Protein AF-K1SJZ9-F1 (afdb_monomer_lite)

Secondary structure (DSSP, 8-state):
--HHHHHHHHHHHHHHHHTT-HHHHHHHHHTS-GGG---HHHHHHHHHHHHHHT-HHHHHHHHHHHHHHHS--HHHHHHHHHHHHHTT-HHHHHHHHHHHHHH-TT-THHHHHHHHHHHHTT--HHHHHHHHHHHHTT---HHHHHHHHHHHHHTT-GGG-

Structure (mmCIF, N/CA/C/O backbone):
data_AF-K1SJZ9-F1
#
_entry.id   AF-K1SJZ9-F1
#
loop_
_atom_site.group_PDB
_atom_site.id
_atom_site.type_symbol
_atom_site.label_atom_id
_atom_site.label_alt_id
_atom_site.label_comp_id
_atom_site.label_asym_id
_atom_site.label_entity_id
_atom_site.label_seq_id
_atom_site.pdbx_PDB_ins_code
_atom_site.Cartn_x
_atom_site.Cartn_y
_atom_site.Cartn_z
_atom_site.occupancy
_atom_site.B_iso_or_equiv
_atom_site.auth_seq_id
_atom_site.auth_comp_id
_atom_site.auth_asym_id
_atom_site.auth_atom_id
_atom_site.pdbx_PDB_model_num
ATOM 1 N N . MET A 1 1 ? 21.480 -5.963 -22.845 1.00 76.00 1 MET A N 1
ATOM 2 C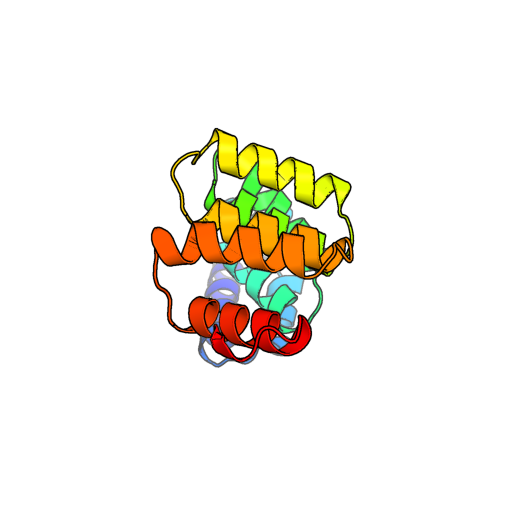 CA . MET A 1 1 ? 20.324 -5.269 -23.421 1.00 76.00 1 MET A CA 1
ATOM 3 C C . MET A 1 1 ? 20.804 -3.969 -24.017 1.00 76.00 1 MET A C 1
ATOM 5 O O . MET A 1 1 ? 21.452 -3.197 -23.311 1.00 76.00 1 MET A O 1
ATOM 9 N N . ASP A 1 2 ? 20.581 -3.774 -25.310 1.00 85.75 2 ASP A N 1
ATOM 10 C CA . ASP A 1 2 ? 20.836 -2.479 -25.937 1.00 85.75 2 ASP A CA 1
ATOM 11 C C . ASP A 1 2 ? 19.697 -1.486 -25.620 1.00 85.75 2 ASP A C 1
ATOM 13 O O . ASP A 1 2 ? 18.685 -1.839 -25.012 1.00 85.75 2 ASP A O 1
ATOM 17 N N . LYS A 1 3 ? 19.872 -0.208 -25.977 1.00 86.56 3 LYS A N 1
ATOM 18 C CA . LYS A 1 3 ? 18.889 0.844 -25.665 1.00 86.56 3 LYS A CA 1
ATOM 19 C C . LYS A 1 3 ? 17.533 0.606 -26.346 1.00 86.56 3 LYS A C 1
ATOM 21 O O . LYS A 1 3 ? 16.506 1.000 -25.799 1.00 86.56 3 LYS A O 1
ATOM 26 N N . SER A 1 4 ? 17.531 -0.000 -27.530 1.00 88.94 4 SER A N 1
ATOM 27 C CA . SER A 1 4 ? 16.314 -0.244 -28.305 1.00 88.94 4 SER A CA 1
ATOM 28 C C . SER A 1 4 ? 15.495 -1.368 -27.678 1.00 88.94 4 SER A C 1
ATOM 30 O O . SER A 1 4 ? 14.298 -1.203 -27.461 1.00 88.94 4 SER A O 1
ATOM 32 N N . GLU A 1 5 ? 16.157 -2.465 -27.312 1.00 88.31 5 GLU A N 1
ATOM 33 C CA . GLU A 1 5 ? 15.573 -3.601 -26.600 1.00 88.31 5 GLU A CA 1
ATOM 34 C C . GLU A 1 5 ? 15.0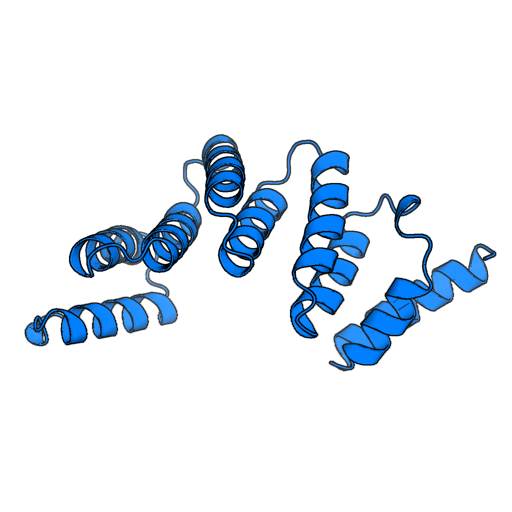22 -3.173 -25.230 1.00 88.31 5 GLU A C 1
ATOM 36 O O . GLU A 1 5 ? 13.919 -3.559 -24.851 1.00 88.31 5 GLU A O 1
ATOM 41 N N . TYR A 1 6 ? 15.740 -2.299 -24.518 1.00 90.69 6 TYR A N 1
ATOM 42 C CA . TYR A 1 6 ? 15.286 -1.747 -23.240 1.00 90.69 6 TYR A CA 1
ATOM 43 C C . TYR A 1 6 ? 14.004 -0.918 -23.371 1.00 90.69 6 TYR A C 1
ATOM 45 O O . TYR A 1 6 ? 13.050 -1.122 -22.621 1.00 90.69 6 TYR A O 1
ATOM 53 N N . ASN A 1 7 ? 13.956 -0.006 -24.344 1.00 91.94 7 ASN A N 1
ATOM 54 C CA . ASN A 1 7 ? 12.763 0.805 -24.582 1.00 91.94 7 ASN A CA 1
ATOM 55 C C . ASN A 1 7 ? 11.566 -0.054 -25.007 1.00 91.94 7 ASN A C 1
ATOM 57 O O . ASN A 1 7 ? 10.448 0.210 -24.575 1.00 91.94 7 ASN A O 1
ATOM 61 N N . LEU A 1 8 ? 11.801 -1.087 -25.819 1.00 94.62 8 LEU A N 1
ATOM 62 C CA . LEU A 1 8 ? 10.757 -2.011 -26.249 1.00 94.62 8 LEU A CA 1
ATOM 63 C C . LEU A 1 8 ? 10.140 -2.744 -25.053 1.00 94.62 8 LEU A C 1
ATOM 65 O O . LEU A 1 8 ? 8.921 -2.742 -24.913 1.00 94.62 8 LEU A O 1
ATOM 69 N N . LYS A 1 9 ? 10.962 -3.256 -24.131 1.00 94.38 9 LYS A N 1
ATOM 70 C CA . LYS A 1 9 ? 10.468 -3.898 -22.904 1.00 94.38 9 LYS A CA 1
ATOM 71 C C . LYS A 1 9 ? 9.681 -2.955 -21.997 1.00 94.38 9 LYS A C 1
ATOM 73 O O . LYS A 1 9 ? 8.702 -3.373 -21.390 1.00 94.38 9 LYS A O 1
ATOM 78 N N . ILE A 1 10 ? 10.061 -1.680 -21.906 1.00 95.12 10 ILE A N 1
ATOM 79 C CA . ILE A 1 10 ? 9.268 -0.697 -21.147 1.00 95.12 10 ILE A CA 1
ATOM 80 C C . ILE A 1 10 ? 7.866 -0.548 -21.745 1.00 95.12 10 ILE A C 1
ATOM 82 O O . ILE A 1 10 ? 6.882 -0.503 -21.007 1.00 95.12 10 ILE A O 1
ATOM 86 N N . GLU A 1 11 ? 7.758 -0.462 -23.069 1.00 96.31 11 GLU A N 1
ATOM 87 C CA . GLU A 1 11 ? 6.458 -0.347 -23.732 1.00 96.31 11 GLU A CA 1
ATOM 88 C C . GLU A 1 11 ? 5.646 -1.645 -23.633 1.00 96.31 11 GLU A C 1
ATOM 90 O O . GLU A 1 11 ? 4.433 -1.593 -23.422 1.00 96.31 11 GLU A O 1
ATOM 95 N N . GLU A 1 12 ? 6.297 -2.809 -23.690 1.00 97.00 12 GLU A N 1
ATOM 96 C CA . GLU A 1 12 ? 5.659 -4.103 -23.424 1.00 97.00 12 GLU A CA 1
ATOM 97 C C . GLU A 1 12 ? 5.107 -4.188 -21.997 1.00 97.00 12 GLU A C 1
ATOM 99 O O . GLU A 1 12 ? 3.953 -4.581 -21.826 1.00 97.00 12 GLU A O 1
ATOM 104 N N . LEU A 1 13 ? 5.882 -3.758 -20.994 1.00 97.31 13 LEU A N 1
ATOM 105 C CA . LEU A 1 13 ? 5.449 -3.694 -19.596 1.00 97.31 13 LEU A CA 1
ATOM 106 C C . LEU A 1 13 ? 4.207 -2.810 -19.451 1.00 97.31 13 LEU A C 1
ATOM 108 O O . LEU A 1 13 ? 3.202 -3.238 -18.890 1.00 97.31 13 LEU A O 1
ATOM 112 N N . LYS A 1 14 ? 4.251 -1.582 -19.985 1.00 97.06 14 LYS A N 1
ATOM 113 C CA . LYS A 1 14 ? 3.105 -0.660 -19.944 1.00 97.06 14 LYS A CA 1
ATOM 114 C C . LYS A 1 14 ? 1.883 -1.265 -20.623 1.00 97.06 14 LYS A C 1
ATOM 116 O O . LYS A 1 14 ? 0.784 -1.187 -20.085 1.00 97.06 14 LYS A O 1
ATOM 121 N N . THR A 1 15 ? 2.073 -1.886 -21.785 1.00 98.00 15 THR A N 1
ATOM 122 C CA . THR A 1 15 ? 0.989 -2.523 -22.542 1.00 98.00 15 THR A CA 1
ATOM 123 C C . THR A 1 15 ? 0.359 -3.665 -21.749 1.00 98.00 15 THR A C 1
ATOM 125 O O . THR A 1 15 ? -0.864 -3.739 -21.671 1.00 98.00 15 THR A O 1
ATOM 128 N N . ALA A 1 16 ? 1.172 -4.520 -21.122 1.00 97.50 16 ALA A N 1
ATOM 129 C CA . ALA A 1 16 ? 0.697 -5.611 -20.274 1.00 97.50 16 ALA A CA 1
ATOM 130 C C . ALA A 1 16 ? -0.090 -5.082 -19.062 1.00 97.50 16 ALA A C 1
ATOM 132 O O . ALA A 1 16 ? -1.213 -5.520 -18.820 1.00 97.50 16 ALA A O 1
ATOM 133 N N . MET A 1 17 ? 0.433 -4.055 -18.382 1.00 97.56 17 MET A N 1
ATOM 134 C CA . MET A 1 17 ? -0.251 -3.394 -17.264 1.00 97.56 17 MET A CA 1
ATOM 135 C C . MET A 1 17 ? -1.595 -2.781 -17.676 1.00 97.56 17 MET A C 1
ATOM 137 O O . MET A 1 17 ? -2.592 -2.959 -16.979 1.00 97.56 17 MET A O 1
ATOM 141 N N . HIS A 1 18 ? -1.657 -2.109 -18.830 1.00 97.19 18 HIS A N 1
ATOM 142 C CA . HIS A 1 18 ? -2.906 -1.561 -19.373 1.00 97.19 18 HIS A CA 1
ATOM 143 C C . HIS A 1 18 ? -3.914 -2.644 -19.776 1.00 97.19 18 HIS A C 1
ATOM 145 O O . HIS A 1 18 ? -5.119 -2.429 -19.662 1.00 97.19 18 HIS A O 1
ATOM 151 N N . ALA A 1 19 ? -3.436 -3.798 -20.241 1.00 97.44 19 ALA A N 1
ATOM 152 C CA . ALA A 1 19 ? -4.267 -4.942 -20.599 1.00 97.44 19 ALA A CA 1
ATOM 153 C C . ALA A 1 19 ? -4.689 -5.797 -19.388 1.00 97.44 19 ALA A C 1
ATOM 155 O O . ALA A 1 19 ? -5.389 -6.789 -19.579 1.00 97.44 19 ALA A O 1
ATOM 156 N N . HIS A 1 20 ? -4.282 -5.426 -18.166 1.00 96.19 20 HIS A N 1
ATOM 157 C CA . HIS A 1 20 ? -4.442 -6.227 -16.946 1.00 96.19 20 HIS A CA 1
ATOM 158 C C . HIS A 1 20 ? -3.782 -7.621 -17.016 1.00 96.19 20 HIS A C 1
ATOM 160 O O . HIS A 1 20 ? -4.152 -8.530 -16.275 1.00 96.19 20 HIS A O 1
ATOM 166 N N . ASP A 1 21 ? -2.787 -7.789 -17.889 1.00 97.50 21 ASP A N 1
ATOM 167 C CA . ASP A 1 21 ? -1.975 -9.002 -18.002 1.00 97.50 21 ASP A CA 1
ATOM 168 C C . ASP A 1 21 ? -0.777 -8.897 -17.046 1.00 97.50 21 ASP A C 1
ATOM 170 O O . ASP A 1 21 ? 0.354 -8.602 -17.440 1.00 97.50 21 ASP A O 1
ATOM 174 N N . PHE A 1 22 ? -1.058 -9.028 -15.747 1.00 96.81 22 PHE A N 1
ATOM 175 C CA . PHE A 1 22 ? -0.076 -8.768 -14.690 1.00 96.81 22 PHE A CA 1
ATOM 176 C C . PHE A 1 22 ? 1.033 -9.819 -14.623 1.00 96.81 22 PHE A C 1
ATOM 178 O O . PHE A 1 22 ? 2.170 -9.469 -14.327 1.00 96.81 22 PHE A O 1
ATOM 185 N N . GLU A 1 23 ? 0.732 -11.074 -14.962 1.00 97.12 23 GLU A N 1
ATOM 186 C CA . GLU A 1 23 ? 1.740 -12.139 -15.058 1.00 97.12 23 GLU A CA 1
ATOM 187 C C . GLU A 1 23 ? 2.774 -11.793 -16.135 1.00 97.12 23 GLU A C 1
ATOM 189 O O . GLU A 1 23 ? 3.973 -11.751 -15.869 1.00 97.12 23 GLU A O 1
ATOM 194 N N . LYS A 1 24 ? 2.313 -11.394 -17.329 1.00 97.31 24 LYS A N 1
ATOM 195 C CA . LYS A 1 24 ? 3.214 -10.921 -18.382 1.00 97.31 24 LYS A CA 1
ATOM 196 C C . LYS A 1 24 ? 3.971 -9.658 -17.971 1.00 97.31 24 LYS A C 1
ATOM 198 O O . LYS A 1 24 ? 5.132 -9.491 -18.338 1.00 97.31 24 LYS A O 1
ATOM 203 N N . ALA A 1 25 ? 3.331 -8.744 -17.242 1.00 97.62 25 ALA A N 1
ATOM 204 C CA . ALA A 1 25 ? 4.005 -7.552 -16.740 1.00 97.62 25 ALA A CA 1
ATOM 205 C C . ALA A 1 25 ? 5.172 -7.920 -15.805 1.00 97.62 25 ALA A C 1
ATOM 207 O O . ALA A 1 25 ? 6.252 -7.341 -15.931 1.00 97.62 25 ALA A O 1
ATOM 208 N N . VAL A 1 26 ? 4.984 -8.913 -14.931 1.00 97.25 26 VAL A N 1
ATOM 209 C CA . VAL A 1 26 ? 6.042 -9.455 -14.068 1.00 97.25 26 VAL A CA 1
ATOM 210 C C . VAL A 1 26 ? 7.144 -10.124 -14.889 1.00 97.25 26 VAL A C 1
ATOM 212 O O . VAL A 1 26 ? 8.307 -9.780 -14.695 1.00 97.25 26 VAL A O 1
ATOM 215 N N . ASP A 1 27 ? 6.810 -10.964 -15.874 1.00 97.31 27 ASP A N 1
ATOM 216 C CA . ASP A 1 27 ? 7.808 -11.597 -16.756 1.00 97.31 27 ASP A CA 1
ATOM 217 C C . ASP A 1 27 ? 8.703 -10.557 -17.453 1.00 97.31 27 ASP A C 1
ATOM 219 O O . ASP A 1 27 ? 9.931 -10.693 -17.542 1.00 97.31 27 ASP A O 1
ATOM 223 N N . VAL A 1 28 ? 8.091 -9.476 -17.950 1.00 96.50 28 VAL A N 1
ATOM 224 C CA . VAL A 1 28 ? 8.829 -8.374 -18.571 1.00 96.50 28 VAL A CA 1
ATOM 225 C C . VAL A 1 28 ? 9.680 -7.649 -17.528 1.00 96.50 28 VAL A C 1
ATOM 227 O O . VAL A 1 28 ? 10.854 -7.384 -17.804 1.00 96.50 28 VAL A O 1
ATOM 230 N N . ALA A 1 29 ? 9.139 -7.363 -16.340 1.00 95.62 29 ALA A N 1
ATOM 231 C CA . ALA A 1 29 ? 9.856 -6.701 -15.252 1.00 95.62 29 ALA A CA 1
ATOM 232 C C . ALA A 1 29 ? 11.082 -7.496 -14.773 1.00 95.62 29 ALA A C 1
ATOM 234 O O . ALA A 1 29 ? 12.164 -6.917 -14.654 1.00 95.62 29 ALA A O 1
ATOM 235 N N . ASP A 1 30 ? 10.955 -8.811 -14.595 1.00 95.56 30 ASP A N 1
ATOM 236 C CA . ASP A 1 30 ? 12.045 -9.715 -14.197 1.00 95.56 30 ASP A CA 1
ATOM 237 C C . ASP A 1 30 ? 13.183 -9.744 -15.222 1.00 95.56 30 ASP A C 1
ATOM 239 O O . ASP A 1 30 ? 14.348 -9.988 -14.901 1.00 95.56 30 ASP A O 1
ATOM 243 N N . SER A 1 31 ? 12.859 -9.454 -16.480 1.00 94.94 31 SER A N 1
ATOM 244 C CA . SER A 1 31 ? 13.829 -9.407 -17.566 1.00 94.94 31 SER A CA 1
ATOM 245 C C . SER A 1 31 ? 14.578 -8.066 -17.682 1.00 94.94 31 SER A C 1
ATOM 247 O O . SER A 1 31 ? 15.483 -7.947 -18.520 1.00 94.94 31 SER A O 1
ATOM 249 N N . LEU A 1 32 ? 14.202 -7.051 -16.890 1.00 93.38 32 LEU A N 1
ATOM 250 C CA . LEU A 1 32 ? 14.835 -5.731 -16.840 1.00 93.38 32 LEU A CA 1
ATOM 251 C C . LEU A 1 32 ? 15.926 -5.669 -15.760 1.00 93.38 32 LEU A C 1
ATOM 253 O O . LEU A 1 32 ? 15.820 -6.244 -14.682 1.00 93.38 32 LEU A O 1
ATOM 257 N N . ASP A 1 33 ? 16.974 -4.881 -16.011 1.00 91.44 33 ASP A N 1
ATOM 258 C CA . ASP A 1 33 ? 17.971 -4.554 -14.982 1.00 91.44 33 ASP A CA 1
ATOM 259 C C . ASP A 1 33 ? 17.453 -3.409 -14.095 1.00 91.44 33 ASP A C 1
ATOM 261 O O . ASP A 1 33 ? 17.801 -2.238 -14.284 1.00 91.44 33 ASP A O 1
ATOM 265 N N . ILE A 1 34 ? 16.583 -3.752 -13.139 1.00 91.62 34 ILE A N 1
ATOM 266 C CA . ILE A 1 34 ? 15.847 -2.777 -12.317 1.00 91.62 34 ILE A CA 1
ATOM 267 C C . ILE A 1 34 ? 16.793 -1.848 -11.535 1.00 91.62 34 ILE A C 1
ATOM 269 O O . ILE A 1 34 ? 16.510 -0.664 -11.358 1.00 91.62 34 ILE A O 1
ATOM 273 N N . LYS A 1 35 ? 17.982 -2.327 -11.143 1.00 88.69 35 LYS A N 1
ATOM 274 C CA . LYS A 1 35 ? 18.985 -1.533 -10.404 1.00 88.69 35 LYS A CA 1
ATOM 275 C C . LYS A 1 35 ? 19.509 -0.325 -11.187 1.00 88.69 35 LYS A C 1
ATOM 277 O O . LYS A 1 35 ? 20.046 0.605 -10.585 1.00 88.69 35 LYS A O 1
ATOM 282 N N . LYS A 1 36 ? 19.379 -0.328 -12.518 1.00 89.38 36 LYS A N 1
ATOM 283 C CA . LYS A 1 36 ? 19.758 0.800 -13.385 1.00 89.38 36 LYS A CA 1
ATOM 284 C C . LYS A 1 36 ? 18.619 1.792 -13.616 1.00 89.38 36 LYS A C 1
ATOM 286 O O . LYS A 1 36 ? 18.865 2.865 -14.168 1.00 89.38 36 LYS A O 1
ATOM 291 N N . ILE A 1 37 ? 17.398 1.464 -13.198 1.00 90.25 37 ILE A N 1
ATOM 292 C CA . ILE A 1 37 ? 16.227 2.318 -13.378 1.00 90.25 37 ILE A CA 1
ATOM 293 C C . ILE A 1 37 ? 16.249 3.430 -12.326 1.00 90.25 37 ILE A C 1
ATOM 295 O O . ILE A 1 37 ? 16.274 3.181 -11.123 1.00 90.25 37 ILE A O 1
ATOM 299 N N . ARG A 1 38 ? 16.240 4.678 -12.799 1.00 88.12 38 ARG A N 1
ATOM 300 C CA . ARG A 1 38 ? 16.148 5.888 -11.961 1.00 88.12 38 ARG A CA 1
ATOM 301 C C . ARG A 1 38 ? 14.795 6.589 -12.059 1.00 88.12 38 ARG A C 1
ATOM 303 O O . ARG A 1 38 ? 14.534 7.511 -11.297 1.00 88.12 38 ARG A O 1
ATOM 310 N N . ASP A 1 39 ? 13.955 6.176 -13.005 1.00 91.31 39 ASP A N 1
ATOM 311 C CA . ASP A 1 39 ? 12.613 6.725 -13.170 1.00 91.31 39 ASP A CA 1
ATOM 312 C C . ASP A 1 39 ? 11.662 6.098 -12.146 1.00 91.31 39 ASP A C 1
ATOM 314 O O . ASP A 1 39 ? 11.326 4.915 -12.226 1.00 91.31 39 ASP A O 1
ATOM 318 N N . ASN A 1 40 ? 11.213 6.906 -11.188 1.00 91.12 40 ASN A N 1
ATOM 319 C CA . ASN A 1 40 ? 10.332 6.444 -10.120 1.00 91.12 40 ASN A CA 1
ATOM 320 C C . ASN A 1 40 ? 8.928 6.096 -10.610 1.00 91.12 40 ASN A C 1
ATOM 322 O O . ASN A 1 40 ? 8.258 5.301 -9.956 1.00 91.12 40 ASN A O 1
ATOM 326 N N . ASN A 1 41 ? 8.484 6.640 -11.747 1.00 91.69 41 ASN A N 1
ATOM 327 C CA . ASN A 1 41 ? 7.204 6.244 -12.331 1.00 91.69 41 ASN A CA 1
ATOM 328 C C . ASN A 1 41 ? 7.291 4.812 -12.860 1.00 91.69 41 ASN A C 1
ATOM 330 O O . ASN A 1 41 ? 6.394 4.010 -12.620 1.00 91.69 41 ASN A O 1
ATOM 334 N N . LEU A 1 42 ? 8.404 4.472 -13.518 1.00 94.75 42 LEU A N 1
ATOM 335 C CA . LEU A 1 42 ? 8.653 3.113 -13.988 1.00 94.75 42 LEU A CA 1
ATOM 336 C C . LEU A 1 42 ? 8.853 2.140 -12.821 1.00 94.75 42 LEU A C 1
ATOM 338 O O . LEU A 1 42 ? 8.267 1.064 -12.833 1.00 94.75 42 LEU A O 1
ATOM 342 N N . LEU A 1 43 ? 9.618 2.523 -11.792 1.00 95.50 43 LEU A N 1
ATOM 343 C CA . LEU A 1 43 ? 9.743 1.711 -10.574 1.00 95.50 43 LEU A CA 1
ATOM 344 C C . LEU A 1 43 ? 8.382 1.500 -9.897 1.00 95.50 43 LEU A C 1
ATOM 346 O O . LEU A 1 43 ? 8.062 0.380 -9.518 1.00 95.50 43 LEU A O 1
ATOM 350 N N . SER A 1 44 ? 7.549 2.539 -9.800 1.00 94.81 44 SER A N 1
ATOM 351 C CA . SER A 1 44 ? 6.199 2.417 -9.233 1.00 94.81 44 SER A CA 1
ATOM 352 C C . SER A 1 44 ? 5.321 1.467 -10.048 1.00 94.81 44 SER A C 1
ATOM 354 O O . SER A 1 44 ? 4.629 0.648 -9.457 1.00 94.81 44 SER A O 1
ATOM 356 N N . LEU A 1 45 ? 5.398 1.524 -11.382 1.00 96.62 45 LEU A N 1
ATOM 357 C CA . LEU A 1 45 ? 4.664 0.622 -12.273 1.00 96.62 45 LEU A CA 1
ATOM 358 C C . LEU A 1 45 ? 5.121 -0.838 -12.124 1.00 96.62 45 LEU A C 1
ATOM 360 O O . LEU A 1 45 ? 4.297 -1.747 -12.107 1.00 96.62 45 LEU A O 1
ATOM 364 N N . ILE A 1 46 ? 6.431 -1.066 -12.000 1.00 97.31 46 ILE A N 1
ATOM 365 C CA . ILE A 1 46 ? 6.990 -2.399 -11.739 1.00 97.31 46 ILE A CA 1
ATOM 366 C C . ILE A 1 46 ? 6.524 -2.910 -10.369 1.00 97.31 46 ILE A C 1
ATOM 368 O O . ILE A 1 46 ? 6.118 -4.062 -10.247 1.00 97.31 46 ILE A O 1
ATOM 372 N N . ALA A 1 47 ? 6.544 -2.057 -9.341 1.00 97.38 47 ALA A N 1
ATOM 373 C CA . ALA A 1 47 ? 6.028 -2.416 -8.025 1.00 97.38 47 ALA A CA 1
ATOM 374 C C . ALA A 1 47 ? 4.535 -2.773 -8.069 1.00 97.38 47 ALA A C 1
ATOM 376 O O . ALA A 1 47 ? 4.135 -3.738 -7.426 1.00 97.38 47 ALA A O 1
ATOM 377 N N . ASP A 1 48 ? 3.729 -2.045 -8.851 1.00 97.25 48 ASP A N 1
ATOM 378 C CA . ASP A 1 48 ? 2.308 -2.353 -9.055 1.00 97.25 48 ASP A CA 1
ATOM 379 C C . ASP A 1 48 ? 2.119 -3.746 -9.667 1.00 97.25 48 ASP A C 1
ATOM 381 O O . ASP A 1 48 ? 1.256 -4.490 -9.208 1.00 97.25 48 ASP A O 1
ATOM 385 N N . ALA A 1 49 ? 2.934 -4.121 -10.660 1.00 97.75 49 ALA A N 1
ATOM 386 C CA . ALA A 1 49 ? 2.869 -5.444 -11.284 1.00 97.75 49 ALA A CA 1
ATOM 387 C C . ALA A 1 49 ? 3.056 -6.565 -10.248 1.00 97.75 49 ALA A C 1
ATOM 389 O O . ALA A 1 49 ? 2.198 -7.438 -10.129 1.00 97.75 49 ALA A O 1
ATOM 390 N N . TYR A 1 50 ? 4.120 -6.487 -9.441 1.00 98.00 50 TYR A N 1
ATOM 391 C CA . TYR A 1 50 ? 4.372 -7.455 -8.368 1.00 98.00 50 TYR A CA 1
ATOM 392 C C . TYR A 1 50 ? 3.285 -7.429 -7.280 1.00 98.00 50 TYR A C 1
ATOM 394 O O . TYR A 1 50 ? 2.867 -8.470 -6.780 1.00 98.00 50 TYR A O 1
ATOM 402 N N . GLU A 1 51 ? 2.780 -6.247 -6.912 1.00 96.75 51 GLU A N 1
ATOM 403 C CA . GLU A 1 51 ? 1.726 -6.118 -5.901 1.00 96.75 51 GLU A CA 1
ATOM 404 C C . GLU A 1 51 ? 0.413 -6.775 -6.367 1.00 96.75 51 GLU A C 1
ATOM 406 O O . GLU A 1 51 ? -0.292 -7.388 -5.560 1.00 96.75 51 GLU A O 1
ATOM 411 N N . LEU A 1 52 ? 0.099 -6.677 -7.664 1.00 96.50 52 LEU A N 1
ATOM 412 C CA . LEU A 1 52 ? -1.114 -7.225 -8.278 1.00 96.50 52 LEU A CA 1
ATOM 413 C C . LEU A 1 52 ? -1.056 -8.743 -8.489 1.00 96.50 52 LEU A C 1
ATOM 415 O O . LEU A 1 52 ? -2.104 -9.385 -8.433 1.00 96.50 52 LEU A O 1
ATOM 419 N N . THR A 1 53 ? 0.134 -9.325 -8.657 1.00 96.31 53 THR A N 1
ATOM 420 C CA . THR A 1 53 ? 0.335 -10.789 -8.661 1.00 96.31 53 THR A CA 1
ATOM 421 C C . THR A 1 53 ? 0.532 -11.370 -7.256 1.00 96.31 53 THR A C 1
ATOM 423 O O . THR A 1 53 ? 0.526 -12.585 -7.067 1.00 96.31 53 THR A O 1
ATOM 426 N N . GLY A 1 54 ? 0.638 -10.513 -6.235 1.00 94.81 54 GLY A N 1
ATOM 427 C CA . GLY A 1 54 ? 0.722 -10.903 -4.827 1.00 94.81 54 GLY A CA 1
ATOM 428 C C . GLY A 1 54 ? 2.143 -11.016 -4.271 1.00 94.81 54 GLY A C 1
ATOM 429 O O . GLY A 1 54 ? 2.291 -11.266 -3.069 1.00 94.81 54 GLY A O 1
ATOM 430 N N . ASP A 1 55 ? 3.174 -10.762 -5.079 1.00 96.94 55 ASP A N 1
ATOM 431 C CA . ASP A 1 55 ? 4.568 -10.674 -4.634 1.00 96.94 55 ASP A CA 1
ATOM 432 C C . ASP A 1 55 ? 4.846 -9.326 -3.941 1.00 96.94 55 ASP A C 1
ATOM 434 O O . ASP A 1 55 ? 5.514 -8.415 -4.440 1.00 96.94 55 ASP A O 1
ATOM 438 N N . ASN A 1 56 ? 4.283 -9.187 -2.740 1.00 97.06 56 ASN A N 1
ATOM 439 C CA . ASN A 1 56 ? 4.403 -7.971 -1.940 1.00 97.06 56 ASN A CA 1
ATOM 440 C C . ASN A 1 56 ? 5.848 -7.714 -1.473 1.00 97.06 56 ASN A C 1
ATOM 442 O O . ASN A 1 56 ? 6.219 -6.560 -1.260 1.00 97.06 56 ASN A O 1
ATOM 446 N N . GLU A 1 57 ? 6.670 -8.757 -1.317 1.00 97.44 57 GLU A N 1
ATOM 447 C CA . GLU A 1 57 ? 8.077 -8.596 -0.937 1.00 97.44 57 GLU A CA 1
ATOM 448 C C . GLU A 1 57 ? 8.866 -7.919 -2.054 1.00 97.44 57 GLU A C 1
ATOM 450 O O . GLU A 1 57 ? 9.623 -6.974 -1.806 1.00 97.44 57 GLU A O 1
ATOM 455 N N . GLN A 1 58 ? 8.679 -8.380 -3.292 1.00 97.25 58 GLN A N 1
ATOM 456 C CA . GLN A 1 58 ? 9.353 -7.790 -4.433 1.00 97.25 58 GLN A CA 1
ATOM 457 C C . GLN A 1 58 ? 8.828 -6.382 -4.708 1.00 97.25 58 GLN A C 1
ATOM 459 O O . GLN A 1 58 ? 9.630 -5.455 -4.820 1.00 97.25 58 GLN A O 1
ATOM 464 N N . ALA A 1 59 ? 7.509 -6.176 -4.686 1.00 97.88 59 ALA A N 1
ATOM 465 C CA . ALA A 1 59 ? 6.919 -4.842 -4.794 1.00 97.88 59 ALA A CA 1
ATOM 466 C C . ALA A 1 59 ? 7.509 -3.859 -3.766 1.00 97.88 59 ALA A C 1
ATOM 468 O O . ALA A 1 59 ? 7.900 -2.746 -4.126 1.00 97.88 59 ALA A O 1
ATOM 469 N N . LYS A 1 60 ? 7.664 -4.280 -2.503 1.00 98.00 60 LYS A N 1
ATOM 470 C CA . LYS A 1 60 ? 8.261 -3.444 -1.454 1.00 98.00 60 LYS A CA 1
ATOM 471 C C . LYS A 1 60 ? 9.714 -3.089 -1.764 1.00 98.00 60 LYS A C 1
ATOM 473 O O . LYS A 1 60 ? 10.079 -1.922 -1.641 1.00 98.00 60 LYS A O 1
ATOM 478 N N . LYS A 1 61 ? 10.538 -4.045 -2.210 1.00 96.94 61 LYS A N 1
ATOM 479 C CA . LYS A 1 61 ? 11.937 -3.774 -2.603 1.00 96.94 61 LYS A CA 1
ATOM 480 C C . LYS A 1 61 ? 12.018 -2.710 -3.697 1.00 96.94 61 LYS A C 1
ATOM 482 O O . LYS A 1 61 ? 12.843 -1.804 -3.609 1.00 96.94 61 LYS A O 1
ATOM 487 N N . ILE A 1 62 ? 11.148 -2.788 -4.703 1.00 96.62 62 ILE A N 1
ATOM 488 C CA . ILE A 1 62 ? 11.114 -1.809 -5.796 1.00 96.62 62 ILE A CA 1
ATOM 489 C C . ILE A 1 62 ? 10.655 -0.429 -5.299 1.00 96.62 62 ILE A C 1
ATOM 491 O O . ILE A 1 62 ? 11.235 0.590 -5.683 1.00 96.62 62 ILE A O 1
ATOM 495 N N . LEU A 1 63 ? 9.667 -0.378 -4.401 1.00 95.94 63 LEU A N 1
ATOM 496 C CA . LEU A 1 63 ? 9.225 0.873 -3.779 1.00 95.94 63 LEU A CA 1
ATOM 497 C C . LEU A 1 63 ? 10.316 1.522 -2.925 1.00 95.94 63 LEU A C 1
ATOM 499 O O . LEU A 1 63 ? 10.468 2.740 -2.980 1.00 95.94 63 LEU A O 1
ATOM 503 N N . LEU A 1 64 ? 11.104 0.731 -2.189 1.00 95.25 64 LEU A N 1
ATOM 504 C CA . LEU A 1 64 ? 12.253 1.229 -1.428 1.00 95.25 64 LEU A CA 1
ATOM 505 C C . LEU A 1 64 ? 13.290 1.870 -2.353 1.00 95.25 64 LEU A C 1
ATOM 507 O O . LEU A 1 64 ? 13.720 2.990 -2.097 1.00 95.25 64 LEU A O 1
ATOM 511 N N . MET A 1 65 ? 13.608 1.228 -3.482 1.00 94.00 65 MET A N 1
ATOM 512 C CA . MET A 1 65 ? 14.514 1.810 -4.479 1.00 94.00 65 MET A CA 1
ATOM 513 C C . MET A 1 65 ? 14.001 3.159 -5.005 1.00 94.00 65 MET A C 1
ATOM 515 O O . MET A 1 65 ? 14.775 4.105 -5.162 1.00 94.00 65 MET A O 1
ATOM 519 N N . ALA A 1 66 ? 12.695 3.272 -5.270 1.00 93.50 66 ALA A N 1
ATOM 520 C CA . ALA A 1 66 ? 12.089 4.535 -5.690 1.00 93.50 66 ALA A CA 1
ATOM 521 C C . ALA A 1 66 ? 12.137 5.598 -4.577 1.00 93.50 66 ALA A C 1
ATOM 523 O O . ALA A 1 66 ? 12.353 6.783 -4.844 1.00 93.50 66 ALA A O 1
ATOM 524 N N . TYR A 1 67 ? 11.948 5.183 -3.324 1.00 93.25 67 TYR A N 1
ATOM 525 C CA . TYR A 1 67 ? 11.972 6.068 -2.162 1.00 93.25 67 TYR A CA 1
ATOM 526 C C . TYR A 1 67 ? 13.370 6.651 -1.932 1.00 93.25 67 TYR A C 1
ATOM 528 O O . TYR A 1 67 ? 13.526 7.874 -1.890 1.00 93.25 67 TYR A O 1
ATOM 536 N N . GLU A 1 68 ? 14.393 5.796 -1.936 1.00 89.50 68 GLU A N 1
ATOM 537 C CA . GLU A 1 68 ? 15.807 6.173 -1.819 1.00 89.50 68 GLU A CA 1
ATOM 538 C C . GLU A 1 68 ? 16.269 7.106 -2.952 1.00 89.50 68 GLU A C 1
ATOM 540 O O . GLU A 1 68 ? 17.092 7.993 -2.733 1.00 89.50 68 GLU A O 1
ATOM 545 N N . ASN A 1 69 ? 15.721 6.965 -4.167 1.00 85.62 69 ASN A N 1
ATOM 546 C CA . ASN A 1 69 ? 16.060 7.844 -5.293 1.00 85.62 69 ASN A CA 1
ATOM 547 C C . ASN A 1 69 ? 15.566 9.293 -5.109 1.00 85.62 69 ASN A C 1
ATOM 549 O O . ASN A 1 69 ? 16.125 10.203 -5.724 1.00 85.62 69 ASN A O 1
ATOM 553 N N . THR A 1 70 ? 14.495 9.521 -4.340 1.00 74.62 70 THR A N 1
ATOM 554 C CA . THR A 1 70 ? 13.854 10.849 -4.223 1.00 74.62 70 THR A CA 1
ATOM 555 C C . THR A 1 70 ? 14.159 11.576 -2.925 1.00 74.62 70 THR A C 1
ATOM 557 O O . THR A 1 70 ? 13.994 12.796 -2.878 1.00 74.62 70 THR A O 1
ATOM 560 N N . ASN A 1 71 ? 14.549 10.859 -1.864 1.00 63.06 71 ASN A N 1
ATOM 561 C CA . ASN A 1 71 ? 14.673 11.360 -0.486 1.00 63.06 71 ASN A CA 1
ATOM 562 C C . ASN A 1 71 ? 13.426 12.091 0.071 1.00 63.06 71 ASN A C 1
ATOM 564 O O . ASN A 1 71 ? 13.461 12.565 1.200 1.00 63.06 71 ASN A O 1
ATOM 568 N N . THR A 1 72 ? 12.337 12.223 -0.696 1.00 61.59 72 THR A N 1
ATOM 569 C CA . THR A 1 72 ? 11.148 13.028 -0.372 1.00 61.59 72 THR A CA 1
ATOM 570 C C . THR A 1 72 ? 9.983 12.627 -1.281 1.00 61.59 72 THR A C 1
ATOM 572 O O . THR A 1 72 ? 9.703 13.247 -2.306 1.00 61.59 72 THR A O 1
ATOM 575 N N . GLY A 1 73 ? 9.271 11.564 -0.914 1.00 84.12 73 GLY A N 1
ATOM 576 C CA . GLY A 1 73 ? 8.100 11.110 -1.657 1.00 84.12 73 GLY A CA 1
ATOM 577 C C . GLY A 1 73 ? 6.995 10.682 -0.714 1.00 84.12 73 GLY A C 1
ATOM 578 O O . GLY A 1 73 ? 6.863 9.491 -0.461 1.00 84.12 73 GLY A O 1
ATOM 579 N N . ARG A 1 74 ? 6.152 11.615 -0.242 1.00 92.00 74 ARG A N 1
ATOM 580 C CA . ARG A 1 74 ? 5.011 11.277 0.637 1.00 92.00 74 ARG A CA 1
ATOM 581 C C . ARG A 1 74 ? 4.153 10.138 0.071 1.00 92.00 74 ARG A C 1
ATOM 583 O O . ARG A 1 74 ? 3.692 9.284 0.808 1.00 92.00 74 ARG A O 1
ATOM 590 N N . GLN A 1 75 ? 3.986 10.082 -1.252 1.00 92.62 75 GLN A N 1
ATOM 591 C CA . GLN A 1 75 ? 3.242 9.004 -1.909 1.00 92.62 75 GLN A CA 1
ATOM 592 C C . GLN A 1 75 ? 3.956 7.650 -1.798 1.00 92.62 75 GLN A C 1
ATOM 594 O O . GLN A 1 75 ? 3.312 6.632 -1.570 1.00 92.62 75 GLN A O 1
ATOM 599 N N . LEU A 1 76 ? 5.286 7.630 -1.898 1.00 94.62 76 LEU A N 1
ATOM 600 C CA . LEU A 1 76 ? 6.086 6.421 -1.709 1.00 94.62 76 LEU A CA 1
ATOM 601 C C . LEU A 1 76 ? 6.091 5.984 -0.240 1.00 94.62 76 LEU A C 1
ATOM 603 O O . LEU A 1 76 ? 5.865 4.808 0.014 1.00 94.62 76 LEU A O 1
ATOM 607 N N . ALA A 1 77 ? 6.222 6.910 0.718 1.00 95.62 77 ALA A N 1
ATOM 608 C CA . ALA A 1 77 ? 6.081 6.611 2.148 1.00 95.62 77 ALA A CA 1
ATOM 609 C C . ALA A 1 77 ? 4.689 6.035 2.472 1.00 95.62 77 ALA A C 1
ATOM 611 O O . ALA A 1 77 ? 4.566 5.023 3.158 1.00 95.62 77 ALA A O 1
ATOM 612 N N . TYR A 1 78 ? 3.628 6.614 1.899 1.00 96.62 78 TYR A N 1
ATOM 613 C CA . TYR A 1 78 ? 2.268 6.087 2.018 1.00 96.62 78 TYR A CA 1
ATOM 614 C C . TYR A 1 78 ? 2.167 4.644 1.502 1.00 96.62 78 TYR A C 1
ATOM 616 O O . TYR A 1 78 ? 1.663 3.762 2.201 1.00 96.62 78 TYR A O 1
ATOM 624 N N . ARG A 1 79 ? 2.677 4.381 0.293 1.00 96.44 79 ARG A N 1
ATOM 625 C CA . ARG A 1 79 ? 2.670 3.040 -0.308 1.00 96.44 79 ARG A CA 1
ATOM 626 C C . ARG A 1 79 ? 3.510 2.035 0.479 1.00 96.44 79 ARG A C 1
ATOM 628 O O . ARG A 1 79 ? 3.054 0.916 0.700 1.00 96.44 79 ARG A O 1
ATOM 635 N N . LEU A 1 80 ? 4.694 2.440 0.932 1.00 97.19 80 LEU A N 1
ATOM 636 C CA . LEU A 1 80 ? 5.580 1.620 1.754 1.00 97.19 80 LEU A CA 1
ATOM 637 C C . LEU A 1 80 ? 4.930 1.266 3.097 1.00 97.19 80 LEU A C 1
ATOM 639 O O . LEU A 1 80 ? 4.951 0.110 3.504 1.00 97.19 80 LEU A O 1
ATOM 643 N N . CYS A 1 81 ? 4.234 2.210 3.734 1.00 97.94 81 CYS A N 1
ATOM 644 C CA . CYS A 1 81 ? 3.440 1.917 4.925 1.00 97.94 81 CYS A CA 1
ATOM 645 C C . CYS A 1 81 ? 2.374 0.844 4.639 1.00 97.94 81 CYS A C 1
ATOM 647 O O . CYS A 1 81 ? 2.273 -0.148 5.364 1.00 97.94 81 CYS A O 1
ATOM 649 N N . LEU A 1 82 ? 1.601 0.994 3.556 1.00 97.81 82 LEU A N 1
ATOM 650 C CA . LEU A 1 82 ? 0.564 0.026 3.187 1.00 97.81 82 LEU A CA 1
ATOM 651 C C . LEU A 1 82 ? 1.115 -1.377 2.922 1.00 97.81 82 LEU A C 1
ATOM 653 O O . LEU A 1 82 ? 0.508 -2.356 3.366 1.00 97.81 82 LEU A O 1
ATOM 657 N N . ILE A 1 83 ? 2.228 -1.489 2.197 1.00 97.94 83 ILE A N 1
ATOM 658 C CA . ILE A 1 83 ? 2.783 -2.795 1.843 1.00 97.94 83 ILE A CA 1
ATOM 659 C C . ILE A 1 83 ? 3.444 -3.477 3.044 1.00 97.94 83 ILE A C 1
ATOM 661 O O . ILE A 1 83 ? 3.216 -4.666 3.254 1.00 97.94 83 ILE A O 1
ATOM 665 N N . SER A 1 84 ? 4.126 -2.726 3.914 1.00 98.25 84 SER A N 1
ATOM 666 C CA . SER A 1 84 ? 4.661 -3.257 5.174 1.00 98.25 84 SER A CA 1
ATOM 667 C C . SER A 1 84 ? 3.541 -3.755 6.098 1.00 98.25 84 SER A C 1
ATOM 669 O O . SER A 1 84 ? 3.679 -4.791 6.747 1.00 98.25 84 SER A O 1
ATOM 671 N N . ILE A 1 85 ? 2.364 -3.106 6.103 1.00 97.75 85 ILE A N 1
ATOM 672 C CA . ILE A 1 85 ? 1.177 -3.631 6.806 1.00 97.75 85 ILE A CA 1
ATOM 673 C C . ILE A 1 85 ? 0.741 -4.983 6.224 1.00 97.75 85 ILE A C 1
ATOM 675 O O . ILE A 1 85 ? 0.450 -5.904 6.992 1.00 97.75 85 ILE A O 1
ATOM 679 N N . LYS A 1 86 ? 0.691 -5.126 4.890 1.00 96.19 86 LYS A N 1
ATOM 680 C CA . LYS A 1 86 ? 0.329 -6.396 4.227 1.00 96.19 86 LYS A CA 1
ATOM 681 C C . LYS A 1 86 ? 1.310 -7.518 4.579 1.00 96.19 86 LYS A C 1
ATOM 683 O O . LYS A 1 86 ? 0.875 -8.636 4.848 1.00 96.19 86 LYS A O 1
ATOM 688 N N . LEU A 1 87 ? 2.601 -7.196 4.639 1.00 97.00 87 LEU A N 1
ATOM 689 C CA . LEU A 1 87 ? 3.682 -8.109 5.023 1.00 97.00 87 LEU A CA 1
ATOM 690 C C . LEU A 1 87 ? 3.765 -8.365 6.540 1.00 97.00 87 LEU A C 1
ATOM 692 O O . LEU A 1 87 ? 4.524 -9.225 6.975 1.00 97.00 87 LEU A O 1
ATOM 696 N N . LYS A 1 88 ? 2.936 -7.687 7.350 1.00 96.50 88 LYS A N 1
ATOM 697 C CA . LYS A 1 88 ? 2.923 -7.749 8.826 1.00 96.50 88 LYS A CA 1
ATOM 698 C C . LYS A 1 88 ? 4.205 -7.221 9.486 1.00 96.50 88 LYS A C 1
ATOM 700 O O . LYS A 1 88 ? 4.472 -7.520 10.648 1.00 96.50 88 LYS A O 1
ATOM 705 N N . GLU A 1 89 ? 4.948 -6.374 8.788 1.00 97.62 89 GLU A N 1
ATOM 706 C CA . GLU A 1 89 ? 6.149 -5.688 9.269 1.00 97.62 89 GLU A CA 1
ATOM 707 C C . GLU A 1 89 ? 5.734 -4.368 9.934 1.00 97.62 89 GLU A C 1
ATOM 709 O O . GLU A 1 89 ? 5.861 -3.276 9.382 1.00 97.62 89 GLU A O 1
ATOM 714 N N . LEU A 1 90 ? 5.117 -4.471 11.114 1.00 96.00 90 LEU A N 1
ATOM 715 C CA . LEU A 1 90 ? 4.397 -3.346 11.725 1.00 96.00 90 LEU A CA 1
ATOM 716 C C . LEU A 1 90 ? 5.296 -2.223 12.254 1.00 96.00 90 LEU A C 1
ATOM 718 O O . LEU A 1 90 ? 4.820 -1.091 12.370 1.00 96.00 90 LEU A O 1
ATOM 722 N N . ASP A 1 91 ? 6.547 -2.532 12.588 1.00 97.19 91 ASP A N 1
ATOM 723 C CA . ASP A 1 91 ? 7.525 -1.538 13.038 1.00 97.19 91 ASP A CA 1
ATOM 724 C C . ASP A 1 91 ? 7.959 -0.662 11.860 1.00 97.19 91 ASP A C 1
ATOM 726 O O . ASP A 1 91 ? 7.831 0.557 11.913 1.00 97.19 91 ASP A O 1
ATOM 730 N N . GLU A 1 92 ? 8.310 -1.283 10.738 1.00 96.81 92 GLU A N 1
ATOM 731 C CA . GLU A 1 92 ? 8.676 -0.577 9.510 1.00 96.81 92 GLU A CA 1
ATOM 732 C C . GLU A 1 92 ? 7.480 0.161 8.889 1.00 96.81 92 GLU A C 1
ATOM 734 O O . GLU A 1 92 ? 7.595 1.294 8.425 1.00 96.81 92 GLU A O 1
ATOM 739 N N . ALA A 1 93 ? 6.277 -0.421 8.961 1.00 98.06 93 ALA A N 1
ATOM 740 C CA . ALA A 1 93 ? 5.055 0.299 8.611 1.00 98.06 93 ALA A CA 1
ATOM 741 C C . ALA A 1 93 ? 4.879 1.576 9.450 1.00 98.06 93 ALA A C 1
ATOM 743 O O . ALA A 1 93 ? 4.385 2.583 8.941 1.00 98.06 93 ALA A O 1
ATOM 744 N N . ASN A 1 94 ? 5.262 1.541 10.731 1.00 97.44 94 ASN A N 1
ATOM 745 C CA . ASN A 1 94 ? 5.204 2.710 11.597 1.00 97.44 94 ASN A CA 1
ATOM 746 C C . ASN A 1 94 ? 6.265 3.750 11.225 1.00 97.44 94 ASN A C 1
ATOM 748 O O . ASN A 1 94 ? 5.938 4.930 11.251 1.00 97.44 94 ASN A O 1
ATOM 752 N N . GLU A 1 95 ? 7.478 3.339 10.857 1.00 97.19 95 GLU A N 1
ATOM 753 C CA . GLU A 1 95 ? 8.525 4.244 10.357 1.00 97.19 95 GLU A CA 1
ATOM 754 C C . GLU A 1 95 ? 8.041 5.010 9.119 1.00 97.19 95 GLU A C 1
ATOM 756 O O . GLU A 1 95 ? 7.966 6.237 9.150 1.00 97.19 95 GLU A O 1
ATOM 761 N N . PHE A 1 96 ? 7.541 4.312 8.094 1.00 97.19 96 PHE A N 1
ATOM 762 C CA . PHE A 1 96 ? 7.000 4.974 6.898 1.00 97.19 96 PHE A CA 1
ATOM 763 C C . PHE A 1 96 ? 5.752 5.819 7.169 1.00 97.19 96 PHE A C 1
ATOM 765 O O . PHE A 1 96 ? 5.502 6.812 6.482 1.00 97.19 96 PHE A O 1
ATOM 772 N N . TYR A 1 97 ? 4.954 5.454 8.175 1.00 97.62 97 TYR A N 1
ATOM 773 C CA . TYR A 1 97 ? 3.859 6.302 8.634 1.00 97.62 97 TYR A CA 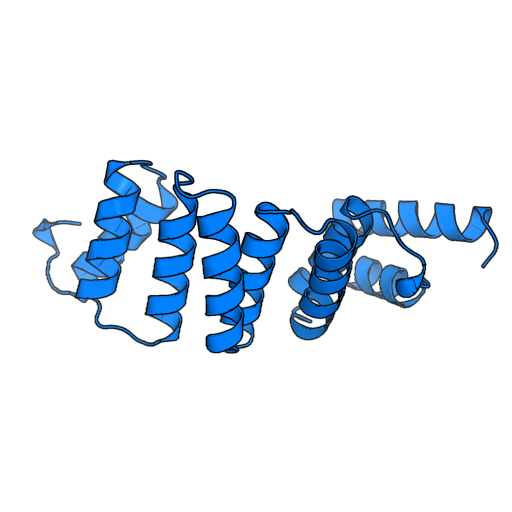1
ATOM 774 C C . TYR A 1 97 ? 4.370 7.606 9.264 1.00 97.62 97 TYR A C 1
ATOM 776 O O . TYR A 1 97 ? 3.790 8.658 8.993 1.00 97.62 97 TYR A O 1
ATOM 784 N N . GLN A 1 98 ? 5.440 7.562 10.070 1.00 96.81 98 GLN A N 1
ATOM 785 C CA . GLN A 1 98 ? 6.059 8.771 10.628 1.00 96.81 98 GLN A CA 1
ATOM 786 C C . GLN A 1 98 ? 6.608 9.670 9.515 1.00 96.81 98 GLN A C 1
ATOM 788 O O . GLN A 1 98 ? 6.277 10.855 9.477 1.00 96.81 98 GLN A O 1
ATOM 793 N N . ASP A 1 99 ? 7.328 9.093 8.553 1.00 95.12 99 ASP A N 1
ATOM 794 C CA . ASP A 1 99 ? 7.827 9.821 7.383 1.00 95.12 99 ASP A CA 1
ATOM 795 C C . ASP A 1 99 ? 6.681 10.505 6.618 1.00 95.12 99 ASP A C 1
ATOM 797 O O . ASP A 1 99 ? 6.758 11.682 6.256 1.00 95.12 99 ASP A O 1
ATOM 801 N N . PHE A 1 100 ? 5.568 9.791 6.407 1.00 96.38 100 PHE A N 1
ATOM 802 C CA . PHE A 1 100 ? 4.393 10.342 5.736 1.00 96.38 100 PHE A CA 1
ATOM 803 C C . PHE A 1 100 ? 3.819 11.559 6.471 1.00 96.38 100 PHE A C 1
ATOM 805 O O . PHE A 1 100 ? 3.543 12.582 5.838 1.00 96.38 100 PHE A O 1
ATOM 812 N N . ILE A 1 101 ? 3.623 11.468 7.791 1.00 96.06 101 ILE A N 1
ATOM 813 C CA . ILE A 1 101 ? 3.045 12.576 8.563 1.00 96.06 101 ILE A CA 1
ATOM 814 C C . ILE A 1 101 ? 4.018 13.744 8.728 1.00 96.06 101 ILE A C 1
ATOM 816 O O . ILE A 1 101 ? 3.557 14.876 8.851 1.00 96.06 101 ILE A O 1
ATOM 820 N N . GLU A 1 102 ? 5.329 13.501 8.713 1.00 94.75 102 GLU A N 1
ATOM 821 C CA . GLU A 1 102 ? 6.336 14.561 8.729 1.00 94.75 102 GLU A CA 1
ATOM 822 C C . GLU A 1 102 ? 6.289 15.359 7.421 1.00 94.75 102 GLU A C 1
ATOM 824 O O . GLU A 1 102 ? 6.231 16.590 7.435 1.00 94.75 102 GLU A O 1
ATOM 829 N N . MET A 1 103 ? 6.212 14.662 6.284 1.00 93.31 103 MET A N 1
ATOM 830 C CA . MET A 1 103 ? 6.127 15.296 4.966 1.00 93.31 103 MET A CA 1
ATOM 831 C C . MET A 1 103 ? 4.759 15.938 4.694 1.00 93.31 103 MET A C 1
ATOM 833 O O . MET A 1 103 ? 4.670 16.940 3.981 1.00 93.31 103 MET A O 1
ATOM 837 N N . ALA A 1 104 ? 3.674 15.348 5.201 1.00 93.44 104 ALA A N 1
ATOM 838 C CA . ALA A 1 104 ? 2.304 15.731 4.865 1.00 93.44 104 ALA A CA 1
ATOM 839 C C . ALA A 1 104 ? 1.363 15.720 6.088 1.00 93.44 104 ALA A C 1
ATOM 841 O O . ALA A 1 104 ? 0.346 15.023 6.097 1.00 93.44 104 ALA A O 1
ATOM 842 N N . PRO A 1 105 ? 1.619 16.550 7.116 1.00 92.81 105 PRO A N 1
ATOM 843 C CA . PRO A 1 105 ? 0.914 16.473 8.400 1.00 92.81 105 PRO A CA 1
ATOM 844 C C . PRO A 1 105 ? -0.586 16.768 8.315 1.00 92.81 105 PRO A C 1
ATOM 846 O O . PRO A 1 105 ? -1.341 16.369 9.202 1.00 92.81 105 PRO A O 1
ATOM 849 N N . ARG A 1 106 ? -1.027 17.486 7.277 1.00 92.88 106 ARG A N 1
ATOM 850 C CA . ARG A 1 106 ? -2.433 17.863 7.048 1.00 92.88 106 ARG A CA 1
ATOM 851 C C . ARG A 1 106 ? -3.174 16.924 6.097 1.00 92.88 106 ARG A C 1
ATOM 853 O O . ARG A 1 106 ? -4.352 17.146 5.853 1.00 92.88 106 ARG A O 1
ATOM 860 N N . ASP A 1 107 ? -2.497 15.923 5.547 1.00 94.75 107 ASP A N 1
ATOM 861 C CA . ASP A 1 107 ? -3.105 14.991 4.604 1.00 94.75 107 ASP A CA 1
ATOM 862 C C . ASP A 1 107 ? -4.056 14.033 5.339 1.00 94.75 107 ASP A C 1
ATOM 864 O O . ASP A 1 107 ? -3.671 13.398 6.328 1.00 94.75 107 ASP A O 1
ATOM 868 N N . SER A 1 108 ? -5.310 13.948 4.884 1.00 94.50 108 SER A N 1
ATOM 869 C CA . SER A 1 108 ? -6.347 13.106 5.495 1.00 94.50 108 SER A CA 1
ATOM 870 C C . SER A 1 108 ? -6.002 11.615 5.394 1.00 94.50 108 SER A C 1
ATOM 872 O O . SER A 1 108 ? -6.380 10.833 6.271 1.00 94.50 108 SER A O 1
ATOM 874 N N . ALA A 1 109 ? -5.169 11.215 4.426 1.00 94.88 109 ALA A N 1
ATOM 875 C CA . ALA A 1 109 ? -4.734 9.834 4.252 1.00 94.88 109 ALA A CA 1
ATOM 876 C C . ALA A 1 109 ? -3.952 9.277 5.462 1.00 94.88 109 ALA A C 1
ATOM 878 O O . ALA A 1 109 ? -3.877 8.057 5.642 1.00 94.88 109 ALA A O 1
ATOM 879 N N . ARG A 1 110 ? -3.445 10.140 6.361 1.00 95.94 110 ARG A N 1
ATOM 880 C CA . ARG A 1 110 ? -2.841 9.721 7.640 1.00 95.94 110 ARG A CA 1
ATOM 881 C C . ARG A 1 110 ? -3.805 8.889 8.493 1.00 95.94 110 ARG A C 1
ATOM 883 O O . ARG A 1 110 ? -3.387 7.935 9.146 1.00 95.94 110 ARG A O 1
ATOM 890 N N . PHE A 1 111 ? -5.099 9.212 8.474 1.00 96.62 111 PHE A N 1
ATOM 891 C CA . PHE A 1 111 ? -6.098 8.469 9.241 1.00 96.62 111 PHE A CA 1
ATOM 892 C C . PHE A 1 111 ? -6.309 7.075 8.657 1.00 96.62 111 PHE A C 1
ATOM 894 O O . PHE A 1 111 ? -6.424 6.108 9.405 1.00 96.62 111 PHE A O 1
ATOM 901 N N . ILE A 1 112 ? -6.248 6.951 7.331 1.00 96.69 112 ILE A N 1
ATOM 902 C CA . ILE A 1 112 ? -6.349 5.667 6.638 1.00 96.69 112 ILE A CA 1
ATOM 903 C C . ILE A 1 112 ? -5.174 4.749 6.980 1.00 96.69 112 ILE A C 1
ATOM 905 O O . ILE A 1 112 ? -5.383 3.569 7.276 1.00 96.69 112 ILE A O 1
ATOM 909 N N . LEU A 1 113 ? -3.945 5.276 6.988 1.00 97.50 113 LEU A N 1
ATOM 910 C CA . LEU A 1 113 ? -2.771 4.509 7.419 1.00 97.50 113 LEU A CA 1
ATOM 911 C C . LEU A 1 113 ? -2.902 4.084 8.885 1.00 97.50 113 LEU A C 1
ATOM 913 O O . LEU A 1 113 ? -2.784 2.898 9.199 1.00 97.50 113 LEU A O 1
ATOM 917 N N . LYS A 1 114 ? -3.251 5.027 9.770 1.00 97.12 114 LYS A N 1
ATOM 918 C CA . LYS A 1 114 ? -3.457 4.767 11.200 1.00 97.12 114 LYS A CA 1
ATOM 919 C C . LYS A 1 114 ? -4.514 3.685 11.439 1.00 97.12 114 LYS A C 1
ATOM 921 O O . LYS A 1 114 ? -4.288 2.776 12.236 1.00 97.12 114 LYS A O 1
ATOM 926 N N . TYR A 1 115 ? -5.633 3.744 10.718 1.00 97.75 115 TYR A N 1
ATOM 927 C CA . TYR A 1 115 ? -6.705 2.754 10.774 1.00 97.75 115 TYR A CA 1
ATOM 928 C C . TYR A 1 115 ? -6.208 1.363 10.364 1.00 97.75 115 TYR A C 1
ATOM 930 O O . TYR A 1 115 ? -6.386 0.391 11.100 1.00 97.75 115 TYR A O 1
ATOM 938 N N . LYS A 1 116 ? -5.531 1.253 9.214 1.00 97.56 116 LYS A N 1
ATOM 939 C CA . LYS A 1 116 ? -5.015 -0.031 8.715 1.00 97.56 116 LYS A CA 1
ATOM 940 C C . LYS A 1 116 ? -3.980 -0.639 9.658 1.00 97.56 116 LYS A C 1
ATOM 942 O O . LYS A 1 116 ? -4.029 -1.842 9.909 1.00 97.56 116 LYS A O 1
ATOM 947 N N . MET A 1 117 ? -3.097 0.180 10.225 1.00 97.25 117 MET A N 1
ATOM 948 C CA . MET A 1 117 ? -2.143 -0.261 11.242 1.00 97.25 117 MET A CA 1
ATOM 949 C C . MET A 1 117 ? -2.847 -0.750 12.511 1.00 97.25 117 MET A C 1
ATOM 951 O O . MET A 1 117 ? -2.493 -1.804 13.035 1.00 97.25 117 MET A O 1
ATOM 955 N N . ALA A 1 118 ? -3.848 -0.016 13.008 1.00 97.00 118 ALA A N 1
ATOM 956 C CA . ALA A 1 118 ? -4.619 -0.410 14.186 1.00 97.00 118 ALA A CA 1
ATOM 957 C C . ALA A 1 118 ? -5.358 -1.740 13.954 1.00 97.00 118 ALA A C 1
ATOM 959 O O . ALA A 1 118 ? -5.306 -2.635 14.801 1.00 97.00 118 ALA A O 1
ATOM 960 N N . LYS A 1 119 ? -5.950 -1.918 12.767 1.00 96.62 119 LYS A N 1
ATOM 961 C CA . LYS A 1 119 ? -6.600 -3.167 12.351 1.00 96.62 119 LYS A CA 1
ATOM 962 C C . LYS A 1 119 ? -5.603 -4.327 12.299 1.00 96.62 119 LYS A C 1
ATOM 964 O O . LYS A 1 119 ? -5.878 -5.394 12.842 1.00 96.62 119 LYS A O 1
ATOM 969 N N . ALA A 1 120 ? -4.415 -4.115 11.729 1.00 95.81 120 ALA A N 1
ATOM 970 C CA . ALA A 1 120 ? -3.357 -5.127 11.681 1.00 95.81 120 ALA A CA 1
ATOM 971 C C . ALA A 1 120 ? -2.814 -5.492 13.076 1.00 95.81 120 ALA A C 1
ATOM 973 O O . ALA A 1 120 ? -2.528 -6.659 13.344 1.00 95.81 120 ALA A O 1
ATOM 974 N N . LYS A 1 121 ? -2.761 -4.517 13.993 1.00 95.19 121 LYS A N 1
ATOM 975 C CA . LYS A 1 121 ? -2.437 -4.704 15.419 1.00 95.19 121 LYS A CA 1
ATOM 976 C C . LYS A 1 121 ? -3.576 -5.334 16.231 1.00 95.19 121 LYS A C 1
ATOM 978 O O . LYS A 1 121 ? -3.403 -5.529 17.431 1.00 95.19 121 LYS A O 1
ATOM 983 N N . LYS A 1 122 ? -4.720 -5.651 15.605 1.00 95.38 122 LYS A N 1
ATOM 984 C CA . LYS A 1 122 ? -5.930 -6.181 16.258 1.00 95.38 122 LYS A CA 1
ATOM 985 C C . LYS A 1 122 ? -6.377 -5.317 17.441 1.00 95.38 122 LYS A C 1
ATOM 987 O O . LYS A 1 122 ? -6.706 -5.828 18.510 1.00 95.38 122 LYS A O 1
ATOM 992 N N . LYS A 1 123 ? -6.334 -3.997 17.254 1.00 96.44 123 LYS A N 1
ATOM 993 C CA . LYS A 1 123 ? -6.856 -3.047 18.235 1.00 96.44 123 LYS A CA 1
ATOM 994 C C . LYS A 1 123 ? -8.368 -3.235 18.433 1.00 96.44 123 LYS A C 1
ATOM 996 O O . LYS A 1 123 ? -9.026 -3.727 17.513 1.00 96.44 123 LYS A O 1
ATOM 1001 N N . PRO A 1 124 ? -8.908 -2.856 19.606 1.00 96.44 124 PRO A N 1
ATOM 1002 C CA . PRO A 1 124 ? -10.345 -2.887 19.867 1.00 96.44 124 PRO A CA 1
ATOM 1003 C C . PRO A 1 124 ? -11.144 -2.127 18.801 1.00 96.44 124 PRO A C 1
ATOM 1005 O O . PRO A 1 124 ? -10.644 -1.160 18.217 1.00 96.44 124 PRO A O 1
ATOM 1008 N N . VAL A 1 125 ? -12.382 -2.558 18.551 1.00 95.69 125 VAL A N 1
ATOM 1009 C CA . VAL A 1 125 ? -13.247 -1.972 17.512 1.00 95.69 125 VAL A CA 1
ATOM 1010 C C . VAL A 1 125 ? -13.519 -0.490 17.779 1.00 95.69 125 VAL A C 1
ATOM 1012 O O . VAL A 1 125 ? -13.559 0.305 16.847 1.00 95.69 125 VAL A O 1
ATOM 1015 N N . GLU A 1 126 ? -13.569 -0.086 19.045 1.00 95.00 126 GLU A N 1
ATOM 1016 C CA . GLU A 1 126 ? -13.777 1.291 19.487 1.00 95.00 126 GLU A CA 1
ATOM 1017 C C . GLU A 1 126 ? -12.609 2.203 19.079 1.00 95.00 126 GLU A C 1
ATOM 1019 O O . GLU A 1 126 ? -12.815 3.350 18.680 1.00 95.00 126 GLU A O 1
ATOM 1024 N N . GLU A 1 127 ? -11.367 1.694 19.118 1.00 96.94 127 GLU A N 1
ATOM 1025 C CA . GLU A 1 127 ? -10.206 2.436 18.609 1.00 96.94 127 GLU A CA 1
ATOM 1026 C C . GLU A 1 127 ? -10.298 2.622 17.087 1.00 96.94 127 GLU A C 1
ATOM 1028 O O . GLU A 1 127 ? -9.923 3.675 16.570 1.00 96.94 127 GLU A O 1
ATOM 1033 N N . LEU A 1 128 ? -10.802 1.615 16.366 1.00 97.38 128 LEU A N 1
ATOM 1034 C CA . LEU A 1 128 ? -10.973 1.663 14.914 1.00 97.38 128 LEU A CA 1
ATOM 1035 C C . LEU A 1 128 ? -12.067 2.653 14.497 1.00 97.38 128 LEU A C 1
ATOM 1037 O O . LEU A 1 128 ? -11.835 3.449 13.585 1.00 97.38 128 LEU A O 1
ATOM 1041 N N . ILE A 1 129 ? -13.212 2.622 15.188 1.00 96.69 129 ILE A N 1
ATOM 1042 C CA . ILE A 1 129 ? -14.337 3.550 15.010 1.00 96.69 129 ILE A CA 1
ATOM 1043 C C . ILE A 1 129 ? -13.843 4.982 15.151 1.00 96.69 129 ILE A C 1
ATOM 1045 O O . ILE A 1 129 ? -13.973 5.762 14.214 1.00 96.69 129 ILE A O 1
ATOM 1049 N N . LYS A 1 130 ? -13.168 5.299 16.261 1.00 96.50 130 LYS A N 1
ATOM 1050 C CA . LYS A 1 130 ? -12.691 6.659 16.533 1.00 96.50 130 LYS A CA 1
ATOM 1051 C C . LYS A 1 130 ? -11.779 7.204 15.430 1.00 96.50 130 LYS A C 1
ATOM 1053 O O . LYS A 1 130 ? -11.870 8.372 15.068 1.00 96.50 130 LYS A O 1
ATOM 1058 N N . ILE A 1 131 ? -10.894 6.367 14.878 1.00 97.06 131 ILE A N 1
ATOM 1059 C CA . ILE A 1 131 ? -10.007 6.788 13.782 1.00 97.06 131 ILE A CA 1
ATOM 1060 C C . ILE A 1 131 ? -10.811 7.126 12.517 1.00 97.06 131 ILE A C 1
ATOM 1062 O O . ILE A 1 131 ? -10.468 8.088 11.830 1.00 97.06 131 ILE A O 1
ATOM 1066 N N . LEU A 1 132 ? -11.841 6.338 12.190 1.00 96.44 132 LEU A N 1
ATOM 1067 C CA . LEU A 1 132 ? -12.668 6.587 11.008 1.00 96.44 132 LEU A CA 1
ATOM 1068 C C . LEU A 1 132 ? -13.675 7.720 11.217 1.00 96.44 132 LEU A C 1
ATOM 1070 O O . LEU A 1 132 ? -13.909 8.457 10.269 1.00 96.44 132 LEU A O 1
ATOM 1074 N N . GLU A 1 133 ? -14.208 7.919 12.422 1.00 95.50 133 GLU A N 1
ATOM 1075 C CA . GLU A 1 133 ? -15.000 9.109 12.764 1.00 95.50 133 GLU A CA 1
ATOM 1076 C C . GLU A 1 133 ? -14.182 10.385 12.516 1.00 95.50 133 GLU A C 1
ATOM 1078 O O . GLU A 1 133 ? -14.639 11.289 11.817 1.00 95.50 133 GLU A O 1
ATOM 1083 N N . ASP A 1 134 ? -12.943 10.440 13.025 1.00 95.12 134 ASP A N 1
ATOM 1084 C CA . ASP A 1 134 ? -12.035 11.572 12.801 1.00 95.12 134 ASP A CA 1
ATOM 1085 C C . ASP A 1 134 ? -11.799 11.823 11.300 1.00 95.12 134 ASP A C 1
ATOM 1087 O O . ASP A 1 134 ? -11.721 12.972 10.867 1.00 95.12 134 ASP A O 1
ATOM 1091 N N . TYR A 1 135 ? -11.691 10.756 10.502 1.00 95.19 135 TYR A N 1
ATOM 1092 C CA . TYR A 1 135 ? -11.496 10.852 9.058 1.00 95.19 135 TYR A CA 1
ATOM 1093 C C . TYR A 1 135 ? -12.755 11.320 8.319 1.00 95.19 135 TYR A C 1
ATOM 1095 O O . TYR A 1 135 ? -12.678 12.296 7.583 1.00 95.19 135 TYR A O 1
ATOM 1103 N N . VAL A 1 136 ? -13.905 10.675 8.538 1.00 92.62 136 VAL A N 1
ATOM 1104 C CA . VAL A 1 136 ? -15.174 10.967 7.842 1.00 92.62 136 VAL A CA 1
ATOM 1105 C C . VAL A 1 136 ? -15.670 12.385 8.142 1.00 92.62 136 VAL A C 1
ATOM 1107 O O . VAL A 1 136 ? -16.274 13.020 7.281 1.00 92.62 136 VAL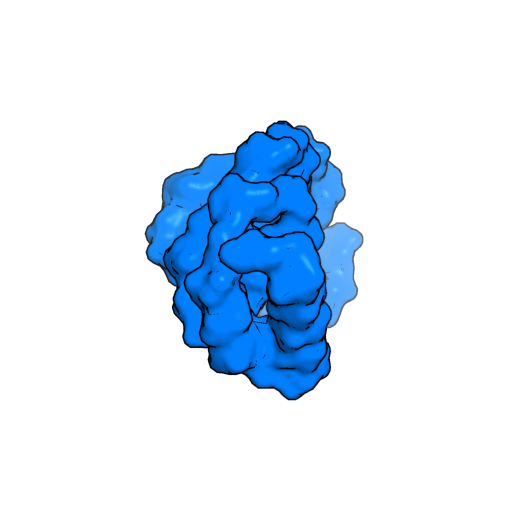 A O 1
ATOM 1110 N N . ASN A 1 137 ? -15.361 12.920 9.327 1.00 91.44 137 ASN A N 1
ATOM 1111 C CA . ASN A 1 137 ? -15.635 14.318 9.674 1.00 91.44 137 ASN A CA 1
ATOM 1112 C C . ASN A 1 137 ? -14.814 15.331 8.852 1.00 91.44 137 ASN A C 1
ATOM 1114 O O . ASN A 1 137 ? -15.190 16.500 8.772 1.00 91.44 137 ASN A O 1
ATOM 1118 N N . ILE A 1 138 ? -13.684 14.911 8.278 1.00 91.19 138 ILE A N 1
ATOM 1119 C CA . ILE A 1 138 ? -12.805 15.745 7.446 1.00 91.19 138 ILE A CA 1
ATOM 1120 C C . ILE A 1 138 ? -13.079 15.493 5.964 1.00 91.19 138 ILE A C 1
ATOM 1122 O O . ILE A 1 138 ? -13.166 16.441 5.186 1.00 91.19 138 ILE A O 1
ATOM 1126 N N . ASP A 1 139 ? -13.179 14.221 5.586 1.00 87.25 139 ASP A N 1
ATOM 1127 C CA . ASP A 1 139 ? -13.286 13.756 4.212 1.00 87.25 139 ASP A CA 1
ATOM 1128 C C . ASP A 1 139 ? -14.256 12.572 4.145 1.00 87.25 139 ASP A C 1
ATOM 1130 O O . ASP A 1 139 ? -13.950 11.445 4.547 1.00 87.25 139 ASP A O 1
ATOM 1134 N N . MET A 1 140 ? -15.476 12.850 3.690 1.00 83.19 140 MET A N 1
ATOM 1135 C CA . MET A 1 140 ? -16.546 11.860 3.626 1.00 83.19 140 MET A CA 1
ATOM 1136 C C . MET A 1 140 ? -16.464 11.072 2.318 1.00 83.19 140 MET A C 1
ATOM 1138 O O . MET A 1 140 ? -17.259 11.246 1.395 1.00 83.19 140 MET A O 1
ATOM 1142 N N . GLU A 1 141 ? -15.495 10.167 2.252 1.00 92.00 141 GLU A N 1
ATOM 1143 C CA . GLU A 1 141 ? -15.437 9.146 1.212 1.00 92.00 141 GLU A CA 1
ATOM 1144 C C . GLU A 1 141 ? -16.417 8.002 1.532 1.00 92.00 141 GLU A C 1
ATOM 1146 O O . GLU A 1 141 ? -16.329 7.359 2.582 1.00 92.00 141 GLU A O 1
ATOM 1151 N N . GLU A 1 142 ? -17.317 7.691 0.593 1.00 91.88 142 GLU A N 1
ATOM 1152 C CA . GLU A 1 142 ? -18.381 6.679 0.745 1.00 91.88 142 GLU A CA 1
ATOM 1153 C C . GLU A 1 142 ? -17.854 5.325 1.247 1.00 91.88 142 GLU A C 1
ATOM 1155 O O . GLU A 1 142 ? -18.426 4.708 2.145 1.00 91.88 142 GLU A O 1
ATOM 1160 N N . LYS A 1 143 ? -16.705 4.887 0.722 1.00 94.69 143 LYS A N 1
ATOM 1161 C CA . LYS A 1 143 ? -16.052 3.637 1.128 1.00 94.69 143 LYS A CA 1
ATOM 1162 C C . LYS A 1 143 ? -15.735 3.596 2.626 1.00 94.69 143 LYS A C 1
ATOM 1164 O O . LYS A 1 143 ? -15.868 2.541 3.245 1.00 94.69 143 LYS A O 1
ATOM 1169 N N . TRP A 1 144 ? -15.274 4.707 3.193 1.00 95.31 144 TRP A N 1
ATOM 1170 C CA . TRP A 1 144 ? -14.871 4.785 4.595 1.00 95.31 144 TRP A CA 1
ATOM 1171 C C . TRP A 1 144 ? -16.054 5.044 5.519 1.00 95.31 144 TRP A C 1
ATOM 1173 O O . TRP A 1 144 ? -16.075 4.484 6.611 1.00 95.31 144 TRP A O 1
ATOM 1183 N N . ALA A 1 145 ? -17.070 5.779 5.057 1.00 93.88 145 ALA A N 1
ATOM 1184 C CA . ALA A 1 145 ? -18.357 5.862 5.746 1.00 93.88 145 ALA A CA 1
ATOM 1185 C C . ALA A 1 145 ? -19.006 4.471 5.876 1.00 93.88 145 ALA A C 1
ATOM 1187 O O . ALA A 1 145 ? -19.449 4.082 6.952 1.00 93.88 145 ALA A O 1
ATOM 1188 N N . TYR A 1 146 ? -18.969 3.671 4.808 1.00 94.31 146 TYR A N 1
ATOM 1189 C CA . TYR A 1 146 ? -19.474 2.301 4.833 1.00 94.31 146 TYR A CA 1
ATOM 1190 C C . TYR A 1 146 ? -18.651 1.366 5.737 1.00 94.31 146 TYR A C 1
ATOM 1192 O O . TYR A 1 146 ? -19.220 0.546 6.459 1.00 94.31 146 TYR A O 1
ATOM 1200 N N . GLU A 1 147 ? -17.316 1.475 5.736 1.00 95.44 147 GLU A N 1
ATOM 1201 C CA . GLU A 1 147 ? -16.482 0.723 6.689 1.00 95.44 147 GLU A CA 1
ATOM 1202 C C . GLU A 1 147 ? -16.775 1.142 8.136 1.00 95.44 147 GLU A C 1
ATOM 1204 O O . GLU A 1 147 ? -16.835 0.280 9.008 1.00 95.44 147 GLU A O 1
ATOM 1209 N N . LEU A 1 148 ? -17.007 2.432 8.397 1.00 95.12 148 LEU A N 1
ATOM 1210 C CA . LEU A 1 148 ? -17.385 2.932 9.719 1.00 95.12 148 LEU A CA 1
ATOM 1211 C C . LEU A 1 148 ? -18.729 2.348 10.183 1.00 95.12 148 LEU A C 1
ATOM 1213 O O . LEU A 1 148 ? -18.791 1.809 11.287 1.00 95.12 148 LEU A O 1
ATOM 1217 N N . ALA A 1 149 ? -19.754 2.344 9.326 1.00 94.44 149 ALA A N 1
ATOM 1218 C CA . ALA A 1 149 ? -21.047 1.723 9.629 1.00 94.44 149 ALA A CA 1
ATOM 1219 C C . ALA A 1 149 ? -20.900 0.236 10.006 1.00 94.44 149 ALA A C 1
ATOM 1221 O O . ALA A 1 149 ? -21.451 -0.224 11.002 1.00 94.44 149 ALA A O 1
ATOM 1222 N N . LYS A 1 150 ? -20.063 -0.522 9.284 1.00 94.62 150 LYS A N 1
ATOM 1223 C CA . LYS A 1 150 ? -19.768 -1.921 9.651 1.00 94.62 150 LYS A CA 1
ATOM 1224 C C . LYS A 1 150 ? -19.138 -2.063 11.031 1.00 94.62 150 LYS A C 1
ATOM 1226 O O . LYS A 1 150 ? -19.391 -3.051 11.713 1.00 94.62 150 LYS A O 1
ATOM 1231 N N . LEU A 1 151 ? -18.273 -1.132 11.425 1.00 94.62 151 LEU A N 1
ATOM 1232 C CA . LEU A 1 151 ? -17.643 -1.188 12.741 1.00 94.62 151 LEU A CA 1
ATOM 1233 C C . LEU A 1 151 ? -18.654 -0.900 13.852 1.00 94.62 151 LEU A C 1
ATOM 1235 O O . LEU A 1 151 ? -18.590 -1.571 14.880 1.00 94.62 151 LEU A O 1
ATOM 1239 N N . TYR A 1 152 ? -19.595 0.024 13.640 1.00 94.56 152 TYR A N 1
ATOM 1240 C CA . TYR A 1 152 ? -20.692 0.249 14.585 1.00 94.56 152 TYR A CA 1
ATOM 1241 C C . TYR A 1 152 ? -21.562 -0.995 14.758 1.00 94.56 152 TYR A C 1
ATOM 1243 O O . TYR A 1 152 ? -21.837 -1.381 15.892 1.00 94.56 152 TYR A O 1
ATOM 1251 N N . ASP A 1 153 ? -21.914 -1.679 13.667 1.00 92.12 153 ASP A N 1
ATOM 1252 C CA . ASP A 1 153 ? -22.651 -2.948 13.731 1.00 92.12 153 ASP A CA 1
ATOM 1253 C C . ASP A 1 153 ? -21.891 -4.008 14.553 1.00 92.12 153 ASP A C 1
ATOM 1255 O O . ASP A 1 153 ? -22.447 -4.611 15.471 1.00 92.12 153 ASP A O 1
ATOM 1259 N N . ILE A 1 154 ? -20.581 -4.161 14.315 1.00 90.81 154 ILE A N 1
ATOM 1260 C CA . ILE A 1 154 ? -19.714 -5.078 15.083 1.00 90.81 154 ILE A CA 1
ATOM 1261 C C . ILE A 1 154 ? -19.660 -4.707 16.573 1.00 90.81 154 ILE A C 1
ATOM 1263 O O . ILE A 1 154 ? -19.605 -5.597 17.422 1.00 90.81 154 ILE A O 1
ATOM 1267 N N . ALA A 1 155 ? -19.671 -3.415 16.900 1.00 90.69 155 ALA A N 1
ATOM 1268 C CA . ALA A 1 155 ? -19.680 -2.921 18.276 1.00 90.69 155 ALA A CA 1
ATOM 1269 C C . ALA A 1 155 ? -21.058 -3.046 18.960 1.00 90.69 155 ALA A C 1
ATOM 1271 O O . ALA A 1 1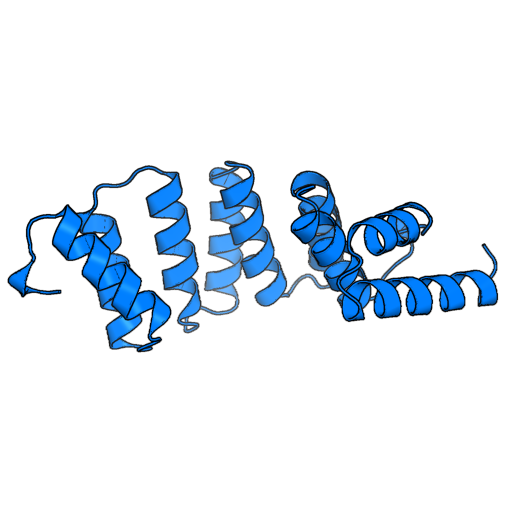55 ? -21.183 -2.749 20.147 1.00 90.69 155 ALA A O 1
ATOM 1272 N N . GLY A 1 156 ? -22.096 -3.487 18.237 1.00 86.00 156 GLY A N 1
ATOM 1273 C CA . GLY A 1 156 ? -23.474 -3.511 18.729 1.00 86.00 156 GLY A CA 1
ATOM 1274 C C . GLY A 1 156 ? -24.125 -2.125 18.790 1.00 86.00 156 GLY A C 1
ATOM 1275 O O . GLY A 1 156 ? -25.176 -1.967 19.406 1.00 86.00 156 GLY A O 1
ATOM 1276 N N . GLU A 1 157 ? -23.526 -1.123 18.144 1.00 82.88 157 GLU A N 1
ATOM 1277 C CA . GLU A 1 157 ? -24.009 0.258 18.062 1.00 82.88 157 GLU A CA 1
ATOM 1278 C C . GLU A 1 157 ? -24.805 0.502 16.769 1.00 82.88 157 GLU A C 1
ATOM 1280 O O . GLU A 1 157 ? -24.637 1.523 16.107 1.00 82.88 157 GLU A O 1
ATOM 1285 N N . GLY A 1 158 ? -25.694 -0.427 16.399 1.00 69.75 158 GLY A N 1
ATOM 1286 C CA . GLY A 1 158 ? -26.420 -0.399 15.119 1.00 69.75 158 GLY A CA 1
ATOM 1287 C C . GLY A 1 158 ? -27.265 0.860 14.860 1.00 69.75 158 GLY A C 1
ATOM 1288 O O . GLY A 1 158 ? -27.610 1.139 13.719 1.00 69.75 158 GLY A O 1
ATOM 1289 N N . GLU A 1 159 ? -27.573 1.647 15.895 1.00 71.00 159 GLU A N 1
ATOM 1290 C CA . GLU A 1 159 ? -28.248 2.948 15.761 1.00 71.00 159 GLU A CA 1
ATOM 1291 C C . GLU A 1 159 ? -27.365 4.039 15.128 1.00 71.00 159 GLU A C 1
ATOM 1293 O O . GLU A 1 159 ? -27.892 5.049 14.665 1.00 71.00 159 GLU A O 1
ATOM 1298 N N . LYS A 1 160 ? -26.037 3.855 15.114 1.00 70.00 160 LYS A N 1
ATOM 1299 C CA . LYS A 1 160 ? -25.063 4.779 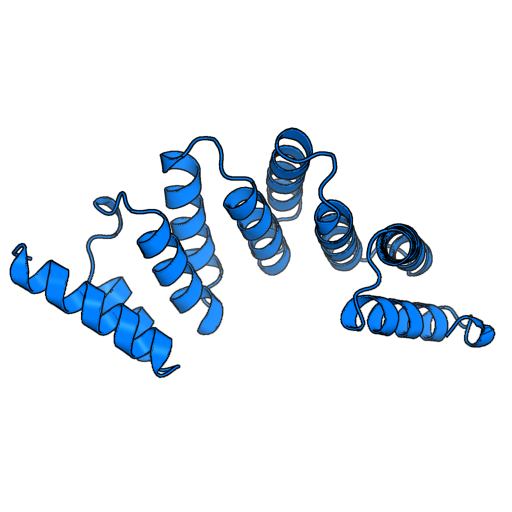14.506 1.00 70.00 160 LYS A CA 1
ATOM 1300 C C . LYS A 1 160 ? -24.641 4.377 13.084 1.00 70.00 160 LYS A C 1
ATOM 1302 O O . LYS A 1 160 ? -23.818 5.078 12.494 1.00 70.00 160 LYS A O 1
ATOM 1307 N N . CYS A 1 161 ? -25.157 3.256 12.571 1.00 61.91 161 CYS A N 1
ATOM 1308 C CA . CYS A 1 161 ? -24.908 2.773 11.209 1.00 61.91 161 CYS A CA 1
ATOM 1309 C C . CYS A 1 161 ? -25.492 3.689 10.128 1.00 61.91 161 CYS A C 1
ATOM 1311 O O . CYS A 1 161 ? -26.586 4.257 10.342 1.00 61.91 161 CYS A O 1
#

Foldseek 3Di:
DDPVVQVVLLVQLVVCVVVVVLVSNQVSLVVDPLLPDLDLVSLQSNLVSCVSVPVLVVSLVSLVVSCVSPVADLPSLLVNLVSCLVVLVLVSNVVSLVSNCVNPVPDLCNLVSVLSSCVSVVHDLVVNLVSLVVSCVPPVDPVSVVVNCVSCVVVVNNVSD

pLDDT: mean 93.48, std 6.64, range [61.59, 98.25]

Organism: NCBI:txid408170

InterPro domains:
  IPR011990 Tetratricopeptide-like helical domain superfamily [G3DSA:1.25.40.10] (2-161)
  IPR011990 Tetratricopeptide-like helical domain superfamily [SSF48452] (14-124)

Sequence (161 aa):
MDKSEYNLKIEELKTAMHAHDFEKAVDVADSLDIKKIRDNNLLSLIADAYELTGDNEQAKKILLMAYENTNTGRQLAYRLCLISIKLKELDEANEFYQDFIEMAPRDSARFILKYKMAKAKKKPVEELIKILEDYVNIDMEEKWAYELAKLYDIAGEGEKC

Radius of gyration: 18.59 Å; chains: 1; bounding box: 49×30×48 Å